Protein AF-A0A818JV68-F1 (afdb_monomer_lite)

Secondary structure (DSSP, 8-state):
-HHHHHHHHHHHHHH-S-EEHHHHHHHHTSSTTS---HHHHHHHHHHGGGTEEE-TT-SEEEE-HHHHHHHHHHHHHHHHHS--

pLDDT: mean 74.93, std 14.29, range [31.88, 90.38]

Radius of gyration: 14.05 Å; chains: 1; bounding box: 31×47×24 Å

Foldseek 3Di:
DVVLLVLLLVVLLVVQDKDFLVRSVCVQPVDVVRPDDPVNSVVSVVVCCVQWDDDVVGSITHGDPVVSVVVVVVVVVVVVVVPD

Structure (mmCIF, N/CA/C/O backbone):
data_AF-A0A818JV68-F1
#
_entry.id   AF-A0A818JV68-F1
#
loop_
_atom_site.group_PDB
_atom_site.id
_atom_site.type_symbol
_atom_site.label_atom_id
_atom_site.label_alt_id
_atom_site.label_comp_id
_atom_site.label_asym_id
_atom_site.label_entity_id
_atom_site.label_seq_id
_atom_site.pdbx_PDB_ins_code
_atom_site.Cartn_x
_atom_site.Cartn_y
_atom_site.Cartn_z
_atom_site.occupancy
_atom_site.B_iso_or_equiv
_atom_site.auth_seq_id
_atom_site.auth_comp_id
_atom_site.auth_asym_id
_atom_site.auth_atom_id
_atom_site.pdbx_PDB_model_num
ATOM 1 N N . HIS A 1 1 ? -2.729 -1.516 14.021 1.00 69.19 1 HIS A N 1
ATOM 2 C CA . HIS A 1 1 ? -2.262 -0.937 12.737 1.00 69.19 1 HIS A CA 1
ATOM 3 C C . HIS A 1 1 ? -1.377 -1.864 11.909 1.00 69.19 1 HIS A C 1
ATOM 5 O O . HIS A 1 1 ? -1.416 -1.751 10.694 1.00 69.19 1 HIS A O 1
ATOM 11 N N . ILE A 1 2 ? -0.596 -2.776 12.507 1.00 82.12 2 ILE A N 1
ATOM 12 C CA . ILE A 1 2 ? 0.325 -3.634 11.738 1.00 82.12 2 ILE A CA 1
ATOM 13 C C . ILE A 1 2 ? -0.384 -4.501 10.681 1.00 82.12 2 ILE A C 1
ATOM 15 O O . ILE A 1 2 ? 0.099 -4.592 9.558 1.00 82.12 2 ILE A O 1
ATOM 19 N N . GLU A 1 3 ? -1.572 -5.026 10.996 1.00 83.75 3 GLU A N 1
ATOM 20 C CA . GLU A 1 3 ? -2.407 -5.791 10.055 1.00 83.75 3 GLU A CA 1
ATOM 21 C C . GLU A 1 3 ? -2.852 -4.949 8.848 1.00 83.75 3 GLU A C 1
ATOM 23 O O . GLU A 1 3 ? -2.795 -5.415 7.714 1.00 83.75 3 GLU A O 1
ATOM 28 N N . VAL A 1 4 ? -3.195 -3.674 9.067 1.00 84.75 4 VAL A N 1
ATOM 29 C CA . VAL A 1 4 ? -3.545 -2.728 7.993 1.00 84.75 4 VAL A CA 1
ATOM 30 C C . VAL A 1 4 ? -2.338 -2.459 7.097 1.00 84.75 4 VAL A C 1
ATOM 32 O O . VAL A 1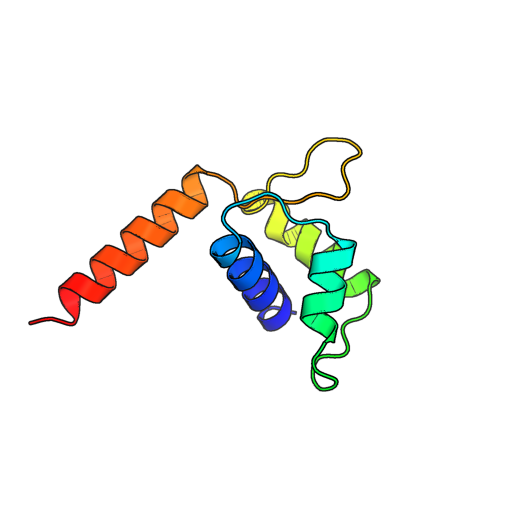 4 ? -2.453 -2.495 5.874 1.00 84.75 4 VAL A O 1
ATOM 35 N N . CYS A 1 5 ? -1.159 -2.242 7.687 1.00 85.44 5 CYS A N 1
ATOM 36 C CA . CYS A 1 5 ? 0.077 -2.089 6.921 1.00 85.44 5 CYS A CA 1
ATOM 37 C C . CYS A 1 5 ? 0.396 -3.342 6.090 1.00 85.44 5 CYS A C 1
ATOM 39 O O . CYS A 1 5 ? 0.804 -3.220 4.935 1.00 85.44 5 CYS A O 1
ATOM 41 N N . ARG A 1 6 ? 0.193 -4.541 6.657 1.00 85.50 6 ARG A N 1
ATOM 42 C CA . ARG A 1 6 ? 0.388 -5.807 5.940 1.00 85.50 6 ARG A CA 1
ATOM 43 C C . ARG A 1 6 ? -0.562 -5.909 4.747 1.00 85.50 6 ARG A C 1
ATOM 45 O O . ARG A 1 6 ? -0.094 -6.120 3.631 1.00 85.50 6 ARG A O 1
ATOM 52 N N . ALA A 1 7 ? -1.853 -5.663 4.959 1.00 85.94 7 ALA A N 1
ATOM 53 C CA . ALA A 1 7 ? -2.864 -5.704 3.905 1.00 85.94 7 ALA A CA 1
ATOM 54 C C . ALA A 1 7 ? -2.582 -4.688 2.781 1.00 85.94 7 ALA A C 1
ATOM 56 O O . ALA A 1 7 ? -2.658 -5.025 1.599 1.00 85.94 7 ALA A O 1
ATOM 57 N N . ILE A 1 8 ? -2.168 -3.461 3.129 1.00 86.31 8 ILE A N 1
ATOM 58 C CA . ILE A 1 8 ? -1.729 -2.452 2.151 1.00 86.31 8 ILE A CA 1
ATOM 59 C C . ILE A 1 8 ? -0.607 -3.008 1.266 1.00 86.31 8 ILE A C 1
ATOM 61 O O . ILE A 1 8 ? -0.677 -2.899 0.039 1.00 86.31 8 ILE A O 1
ATOM 65 N N . LEU A 1 9 ? 0.428 -3.603 1.866 1.00 84.44 9 LEU A N 1
ATOM 66 C CA . LEU A 1 9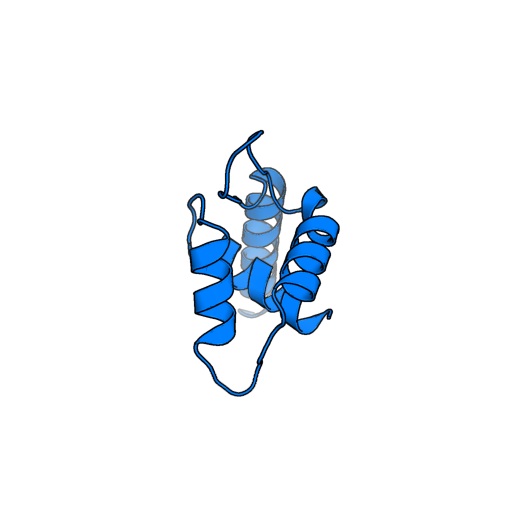 ? 1.564 -4.139 1.120 1.00 84.44 9 LEU A CA 1
ATOM 67 C C . LEU A 1 9 ? 1.155 -5.308 0.224 1.00 84.44 9 LEU A C 1
ATOM 69 O O . LEU A 1 9 ? 1.547 -5.328 -0.941 1.00 84.44 9 LEU A O 1
ATOM 73 N N . GLU A 1 10 ? 0.347 -6.242 0.723 1.00 83.06 10 GLU A N 1
ATOM 74 C CA . GLU A 1 10 ? -0.148 -7.391 -0.045 1.00 83.06 10 GLU A CA 1
ATOM 75 C C . GLU A 1 10 ? -0.899 -6.946 -1.310 1.00 83.06 10 GLU A C 1
ATOM 77 O O . GLU A 1 10 ? -0.570 -7.390 -2.416 1.00 83.06 10 GLU A O 1
ATOM 82 N N . ILE A 1 11 ? -1.826 -5.989 -1.184 1.00 81.56 11 ILE A N 1
ATOM 83 C CA . ILE A 1 11 ? -2.581 -5.441 -2.322 1.00 81.56 11 ILE A CA 1
ATOM 84 C C . ILE A 1 11 ? -1.648 -4.730 -3.315 1.00 81.56 11 ILE A C 1
ATOM 86 O O . ILE A 1 11 ? -1.737 -4.945 -4.531 1.00 81.56 11 ILE A O 1
ATOM 90 N N . CYS A 1 12 ? -0.723 -3.900 -2.822 1.00 80.12 12 CYS A N 1
ATOM 91 C CA . CYS A 1 12 ? 0.226 -3.165 -3.668 1.00 80.12 12 CYS A CA 1
ATOM 92 C C . CYS A 1 12 ? 1.216 -4.101 -4.399 1.00 80.12 12 CYS A C 1
ATOM 94 O O . CYS A 1 12 ? 1.646 -3.840 -5.532 1.00 80.12 12 CYS A O 1
ATOM 96 N N . LEU A 1 13 ? 1.596 -5.216 -3.772 1.00 77.19 13 LEU A N 1
ATOM 97 C CA . LEU A 1 13 ? 2.444 -6.238 -4.385 1.00 77.19 13 LEU A CA 1
ATOM 98 C C . LEU A 1 13 ? 1.698 -6.978 -5.495 1.00 77.19 13 LEU A C 1
ATOM 100 O O . LEU A 1 13 ? 2.242 -7.108 -6.602 1.00 77.19 13 LEU A O 1
ATOM 104 N N . ALA A 1 14 ? 0.456 -7.388 -5.219 1.00 77.62 14 ALA A N 1
ATOM 105 C CA . ALA A 1 14 ? -0.394 -8.143 -6.133 1.00 77.62 14 ALA A CA 1
ATOM 106 C C . ALA A 1 14 ? -0.738 -7.364 -7.412 1.00 77.62 14 ALA A C 1
ATOM 108 O O . ALA A 1 14 ? -0.685 -7.920 -8.507 1.00 77.62 14 ALA A O 1
ATOM 109 N N . THR A 1 15 ? -1.009 -6.061 -7.305 1.00 72.00 15 THR A N 1
ATOM 110 C CA . THR A 1 15 ? -1.436 -5.226 -8.444 1.00 72.00 15 THR A CA 1
ATOM 111 C C . THR A 1 15 ? -0.351 -4.976 -9.492 1.00 72.00 15 THR A C 1
ATOM 113 O O . THR A 1 15 ? -0.672 -4.621 -10.625 1.00 72.00 15 THR A O 1
ATOM 116 N N . ARG A 1 16 ? 0.935 -5.168 -9.159 1.00 68.88 16 ARG A N 1
ATOM 117 C CA . ARG A 1 16 ? 2.099 -4.981 -10.064 1.00 68.88 16 ARG A CA 1
ATOM 118 C C . ARG A 1 16 ? 2.203 -3.615 -10.768 1.00 68.88 16 ARG A C 1
ATOM 120 O O . ARG A 1 16 ? 3.111 -3.417 -11.571 1.00 68.88 16 ARG A O 1
ATOM 127 N N . ARG A 1 17 ? 1.316 -2.675 -10.455 1.00 74.56 17 ARG A N 1
ATOM 128 C CA . ARG A 1 17 ? 1.160 -1.351 -11.062 1.00 74.56 17 ARG A CA 1
ATOM 129 C C . ARG A 1 17 ? 0.937 -0.323 -9.960 1.00 74.56 17 ARG A C 1
ATOM 131 O O . ARG A 1 17 ? 0.768 -0.684 -8.797 1.00 74.56 17 ARG A O 1
ATOM 138 N N . SER A 1 18 ? 0.957 0.953 -10.326 1.00 81.25 18 SER A N 1
ATOM 139 C CA . SER A 1 18 ? 0.500 2.005 -9.427 1.00 81.25 18 SER A CA 1
ATOM 140 C C . SER A 1 18 ? -0.984 1.813 -9.103 1.00 81.25 18 SER A C 1
ATOM 142 O O . SER A 1 18 ? -1.789 1.504 -9.983 1.00 81.25 18 SER A O 1
ATOM 144 N N . ILE A 1 19 ? -1.345 2.001 -7.837 1.00 84.12 19 ILE A N 1
ATOM 145 C CA . ILE A 1 19 ? -2.721 1.943 -7.348 1.00 84.12 19 ILE A CA 1
ATOM 146 C C . ILE A 1 19 ? -3.120 3.295 -6.770 1.00 84.12 19 ILE A C 1
ATOM 148 O O . ILE A 1 19 ? -2.329 3.946 -6.090 1.00 84.12 19 ILE A O 1
ATOM 152 N N . ASN A 1 20 ? -4.348 3.724 -7.055 1.00 87.69 20 ASN A N 1
ATOM 153 C CA . ASN A 1 20 ? -4.914 4.926 -6.462 1.00 87.69 20 ASN A CA 1
ATOM 154 C C . ASN A 1 20 ? -5.232 4.686 -4.973 1.00 87.69 20 ASN A C 1
ATOM 156 O O . ASN A 1 20 ? -5.822 3.666 -4.630 1.00 87.69 20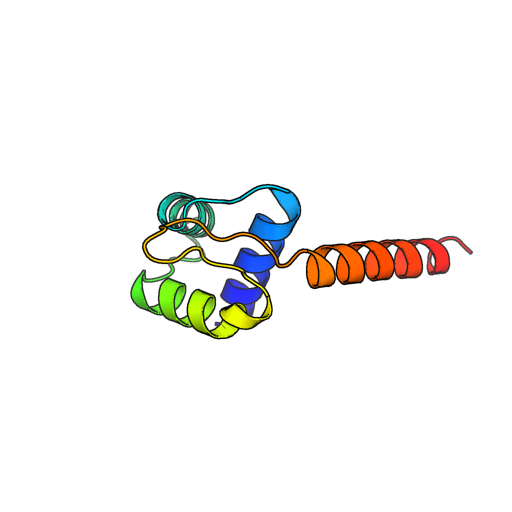 ASN A O 1
ATOM 160 N N . LEU A 1 21 ? -4.887 5.626 -4.097 1.00 87.12 21 LEU A N 1
ATOM 161 C CA . LEU A 1 21 ? -5.071 5.530 -2.651 1.00 87.12 21 LEU A CA 1
ATOM 162 C C . LEU A 1 21 ? -6.546 5.413 -2.247 1.00 87.12 21 LEU A C 1
ATOM 164 O O . LEU A 1 21 ? -6.846 4.662 -1.327 1.00 87.12 21 LEU A O 1
ATOM 168 N N . ASN A 1 22 ? -7.469 6.071 -2.958 1.00 88.50 22 ASN A N 1
ATOM 169 C CA . ASN A 1 22 ? -8.906 5.924 -2.700 1.00 88.50 22 ASN A CA 1
ATOM 170 C C . ASN A 1 22 ? -9.382 4.516 -3.068 1.00 88.50 22 ASN A C 1
ATOM 172 O O . ASN A 1 22 ? -10.167 3.917 -2.342 1.00 88.50 22 ASN A O 1
ATOM 176 N N . VAL A 1 23 ? -8.880 3.966 -4.179 1.00 87.50 23 VAL A N 1
ATOM 177 C CA . VAL A 1 23 ? -9.193 2.589 -4.590 1.00 87.50 23 VAL A CA 1
ATOM 178 C C . VAL A 1 23 ? -8.629 1.599 -3.578 1.00 87.50 23 VAL A C 1
ATOM 180 O O . VAL A 1 23 ? -9.350 0.719 -3.129 1.00 87.50 23 VAL A O 1
ATOM 183 N N . LEU A 1 24 ? -7.371 1.775 -3.170 1.00 88.31 24 LEU A N 1
ATOM 184 C CA . LEU A 1 24 ? -6.723 0.938 -2.164 1.00 88.31 24 LEU A CA 1
ATOM 185 C C . LEU A 1 24 ? -7.483 0.959 -0.830 1.00 88.31 24 LEU A C 1
ATOM 187 O O . LEU A 1 24 ? -7.737 -0.095 -0.258 1.00 88.31 24 LEU A O 1
ATOM 191 N N . TYR A 1 25 ? -7.885 2.138 -0.359 1.00 89.25 25 TYR A N 1
ATOM 192 C CA . TYR A 1 25 ? -8.691 2.285 0.851 1.00 89.25 25 TYR A CA 1
ATOM 193 C C . TYR A 1 25 ? -10.057 1.607 0.739 1.00 89.25 25 TYR A C 1
ATOM 195 O O . TYR A 1 25 ? -10.471 0.916 1.666 1.00 89.25 25 TYR A O 1
ATOM 203 N N . ASN A 1 26 ? -10.743 1.769 -0.394 1.00 88.38 26 ASN A N 1
ATOM 204 C CA . ASN A 1 26 ? -12.027 1.113 -0.627 1.00 88.38 26 ASN A CA 1
ATOM 205 C C . ASN A 1 26 ? -11.872 -0.413 -0.686 1.00 88.38 26 ASN A C 1
ATOM 207 O O . ASN A 1 26 ? -12.725 -1.124 -0.176 1.00 88.38 26 ASN A O 1
ATOM 211 N N . CYS A 1 27 ? -10.776 -0.926 -1.255 1.00 85.75 27 CYS A N 1
ATOM 212 C CA . CYS A 1 27 ? -10.475 -2.359 -1.249 1.00 85.75 27 CYS A CA 1
ATOM 213 C C . CYS A 1 27 ? -10.218 -2.897 0.163 1.00 85.75 27 CYS A C 1
ATOM 215 O O . CYS A 1 27 ? -10.627 -4.009 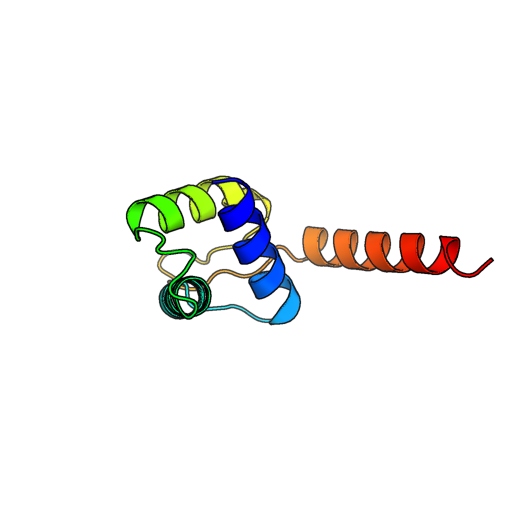0.468 1.00 85.75 27 CYS A O 1
ATOM 217 N N . LEU A 1 28 ? -9.557 -2.120 1.022 1.00 85.38 28 LEU A N 1
ATOM 218 C CA . LEU A 1 28 ? -9.312 -2.503 2.415 1.00 85.38 28 LEU A CA 1
ATOM 219 C C . LEU A 1 28 ? -10.579 -2.476 3.277 1.00 85.38 28 LEU A C 1
ATOM 221 O O . LEU A 1 28 ? -10.656 -3.201 4.260 1.00 85.38 28 LEU A O 1
ATOM 225 N N . ASN A 1 29 ? -11.551 -1.643 2.904 1.00 86.31 29 ASN A N 1
ATOM 226 C CA . ASN A 1 29 ? -12.838 -1.491 3.582 1.00 86.31 29 ASN A CA 1
ATOM 227 C C . ASN A 1 29 ? -13.989 -2.207 2.859 1.00 86.31 29 ASN A C 1
ATOM 229 O O . ASN A 1 29 ? -15.151 -1.924 3.139 1.00 86.31 29 ASN A O 1
ATOM 233 N N . ILE A 1 30 ? -13.684 -3.088 1.900 1.00 81.62 30 ILE A N 1
ATOM 234 C CA . ILE A 1 30 ? -14.707 -3.875 1.199 1.00 81.62 30 ILE A CA 1
ATOM 235 C C . ILE A 1 30 ? -15.320 -4.928 2.127 1.00 81.62 30 ILE A C 1
ATOM 237 O O . ILE A 1 30 ? -16.483 -5.280 1.958 1.00 81.62 30 ILE A O 1
ATOM 241 N N . ASP A 1 31 ? -14.527 -5.408 3.086 1.00 69.25 31 ASP A N 1
ATOM 242 C CA . ASP A 1 31 ? -14.953 -6.333 4.126 1.00 69.25 31 ASP A CA 1
ATOM 243 C C . ASP A 1 31 ? -15.312 -5.522 5.378 1.00 69.25 31 ASP A C 1
ATOM 245 O O . ASP A 1 31 ? -14.471 -4.793 5.918 1.00 69.25 31 ASP A O 1
ATOM 249 N N . GLU A 1 32 ? -16.565 -5.623 5.829 1.00 60.47 32 GLU A N 1
ATOM 250 C CA . GLU A 1 32 ? -17.104 -4.853 6.965 1.00 60.47 32 GLU A CA 1
ATOM 251 C C . GLU A 1 32 ? -16.366 -5.146 8.287 1.00 60.47 32 GLU A C 1
ATOM 253 O O . GLU A 1 32 ? -16.486 -4.401 9.253 1.00 60.47 32 GLU A O 1
ATOM 258 N N . GLU A 1 33 ? -15.539 -6.190 8.353 1.00 65.19 33 GLU A N 1
ATOM 259 C CA . GLU A 1 33 ? -14.798 -6.534 9.570 1.00 65.19 33 GLU A CA 1
ATOM 260 C C . GLU A 1 33 ? -13.597 -5.619 9.861 1.00 65.19 33 GLU A C 1
ATOM 262 O O . GLU A 1 33 ? -13.189 -5.510 11.019 1.00 65.19 33 GLU A O 1
ATOM 267 N N . LEU A 1 34 ? -13.015 -4.944 8.856 1.00 66.50 34 LEU A N 1
ATOM 268 C CA . LEU A 1 34 ? -11.778 -4.174 9.063 1.00 66.50 34 LEU A CA 1
ATOM 269 C C . LEU A 1 34 ? -11.986 -2.685 9.375 1.00 66.50 34 LEU A C 1
ATOM 271 O O . LEU A 1 34 ? -11.020 -2.070 9.829 1.00 66.50 34 LEU A O 1
ATOM 275 N N . HIS A 1 35 ? -13.185 -2.126 9.126 1.00 75.88 35 HIS A N 1
ATOM 276 C CA . HIS A 1 35 ? -13.560 -0.698 9.220 1.00 75.88 35 HIS A CA 1
ATOM 277 C C . HIS A 1 35 ? -12.410 0.249 9.624 1.00 75.88 35 HIS A C 1
ATOM 279 O O . HIS A 1 35 ? -12.240 0.635 10.782 1.00 75.88 35 HIS A O 1
ATOM 285 N N . ILE A 1 36 ? -11.597 0.624 8.639 1.00 87.25 36 ILE A N 1
ATOM 286 C CA . ILE A 1 36 ? -10.402 1.444 8.813 1.00 87.25 36 ILE A CA 1
ATOM 287 C C . ILE A 1 36 ? -10.773 2.894 8.552 1.00 87.25 36 ILE A C 1
ATOM 289 O O . ILE A 1 36 ? -11.166 3.245 7.441 1.00 87.25 36 ILE A O 1
ATOM 293 N N . GLU A 1 37 ? -10.563 3.764 9.535 1.00 90.38 37 GLU A N 1
ATOM 294 C CA . GLU A 1 37 ? -10.686 5.202 9.314 1.00 90.38 37 GLU A CA 1
ATOM 295 C C . GLU A 1 37 ? -9.650 5.715 8.302 1.00 90.38 37 GLU A C 1
ATOM 297 O O . GLU A 1 37 ? -8.480 5.316 8.303 1.00 90.38 37 GLU A O 1
ATOM 302 N N . TRP A 1 38 ? -10.054 6.684 7.477 1.00 88.38 38 TRP A N 1
ATOM 303 C CA . TRP A 1 38 ? -9.177 7.312 6.485 1.00 88.38 38 TRP A CA 1
ATOM 304 C C . TRP A 1 38 ? -7.893 7.903 7.097 1.00 88.38 38 TRP A C 1
ATOM 306 O O . TRP A 1 38 ? -6.812 7.800 6.518 1.00 88.38 38 TRP A O 1
ATOM 316 N N . SER A 1 39 ? -7.988 8.476 8.299 1.00 89.19 39 SER A N 1
ATOM 317 C CA . SER A 1 39 ? -6.855 9.008 9.070 1.00 89.19 39 SER A CA 1
ATOM 318 C C . SER A 1 39 ? -5.801 7.929 9.358 1.00 89.19 39 SER A C 1
ATOM 320 O O . SER A 1 39 ? -4.610 8.128 9.110 1.00 89.19 39 SER A O 1
ATOM 322 N N . ILE A 1 40 ? -6.247 6.761 9.821 1.00 89.62 40 ILE A N 1
ATOM 323 C CA . ILE A 1 40 ? -5.409 5.604 10.132 1.00 89.62 40 ILE A CA 1
ATOM 324 C C . ILE A 1 40 ? -4.790 5.026 8.864 1.00 89.62 40 ILE A C 1
ATOM 326 O O . ILE A 1 40 ? -3.605 4.687 8.856 1.00 89.62 40 ILE A O 1
ATOM 330 N N . PHE A 1 41 ? -5.556 4.955 7.776 1.00 89.88 41 PHE A N 1
ATOM 331 C CA . PHE A 1 41 ? -5.040 4.545 6.474 1.00 89.88 41 PHE A CA 1
ATOM 332 C C . PHE A 1 41 ? -3.883 5.446 6.019 1.00 89.88 41 PHE A C 1
ATOM 334 O O . PHE A 1 41 ? -2.810 4.942 5.686 1.00 89.88 41 PHE A O 1
ATOM 341 N N . LEU A 1 42 ? -4.046 6.771 6.086 1.00 88.44 42 LEU A N 1
ATOM 342 C CA . LEU A 1 42 ? -2.985 7.714 5.722 1.00 88.44 42 LEU A CA 1
ATOM 343 C C . LEU A 1 42 ? -1.748 7.593 6.622 1.00 88.44 42 LEU A C 1
ATOM 345 O O . LEU A 1 42 ? -0.623 7.655 6.124 1.00 88.44 42 LEU A O 1
ATOM 349 N N . GLN A 1 43 ? -1.927 7.367 7.927 1.00 89.56 43 GLN A N 1
ATOM 350 C CA . GLN A 1 43 ? -0.809 7.097 8.840 1.00 89.56 43 GLN A CA 1
ATOM 351 C C . GLN A 1 43 ? -0.051 5.821 8.447 1.00 89.56 43 GLN A C 1
ATOM 353 O O . GLN A 1 43 ? 1.180 5.818 8.417 1.00 89.56 43 GLN A O 1
ATOM 358 N N . CYS A 1 44 ? -0.768 4.751 8.094 1.00 88.94 44 CYS A N 1
ATOM 359 C CA . CYS A 1 44 ? -0.159 3.502 7.635 1.00 88.94 44 CYS A CA 1
ATOM 360 C C . CYS A 1 44 ? 0.604 3.702 6.320 1.00 88.94 44 CYS A C 1
ATOM 362 O O . CYS A 1 44 ? 1.736 3.246 6.187 1.00 88.94 44 CYS A O 1
ATOM 364 N N . ILE A 1 45 ? 0.029 4.444 5.372 1.00 87.25 45 ILE A N 1
ATOM 365 C CA . ILE A 1 45 ? 0.688 4.805 4.114 1.00 87.25 45 ILE A CA 1
ATOM 366 C C . ILE A 1 45 ? 1.973 5.609 4.364 1.00 87.25 45 ILE A C 1
ATOM 368 O O . ILE A 1 45 ? 2.993 5.333 3.735 1.00 87.25 45 ILE A O 1
ATOM 372 N N . SER A 1 46 ? 1.951 6.556 5.306 1.00 85.69 46 SER A N 1
ATOM 373 C CA . SER A 1 46 ? 3.130 7.337 5.700 1.00 85.69 46 SER A CA 1
ATOM 374 C C . SER A 1 46 ? 4.229 6.455 6.305 1.00 85.69 46 SER A C 1
ATOM 376 O O . SER A 1 46 ? 5.388 6.536 5.891 1.00 85.69 46 SER A O 1
ATOM 378 N N . HIS A 1 47 ? 3.875 5.531 7.205 1.00 86.25 47 HIS A N 1
ATOM 379 C CA . HIS A 1 47 ? 4.822 4.547 7.744 1.00 86.25 47 HIS A CA 1
ATOM 380 C C . HIS A 1 47 ? 5.413 3.637 6.664 1.00 86.25 47 HIS A C 1
ATOM 382 O O . HIS A 1 47 ? 6.571 3.232 6.750 1.00 86.25 47 HIS A O 1
ATOM 388 N N . LEU A 1 48 ? 4.633 3.334 5.630 1.00 84.25 48 LEU A N 1
ATOM 389 C CA . LEU A 1 48 ? 5.060 2.506 4.513 1.00 84.25 48 LEU A CA 1
ATOM 390 C C . LEU A 1 48 ? 5.786 3.285 3.411 1.00 84.25 48 LEU A C 1
ATOM 392 O O . LEU A 1 48 ? 6.128 2.688 2.397 1.00 84.25 48 LEU A O 1
ATOM 396 N N . SER A 1 49 ? 6.072 4.576 3.585 1.00 82.00 49 SER A N 1
ATOM 397 C CA . SER A 1 49 ? 6.754 5.411 2.579 1.00 82.00 49 SER A CA 1
ATOM 398 C C . SER A 1 49 ? 8.130 4.883 2.148 1.00 82.00 49 SER A C 1
ATOM 400 O O . SER A 1 49 ? 8.547 5.106 1.017 1.00 82.00 49 SER A O 1
ATOM 402 N N . VAL A 1 50 ? 8.819 4.113 2.996 1.00 79.25 50 VAL A N 1
ATOM 403 C CA . VAL A 1 50 ? 10.067 3.416 2.622 1.00 79.25 50 VAL A CA 1
ATOM 404 C C . VAL A 1 50 ? 9.805 2.289 1.610 1.00 79.25 50 VAL A C 1
ATOM 406 O O . VAL A 1 50 ? 10.657 1.975 0.780 1.00 79.25 50 VAL A O 1
ATOM 409 N N . PHE A 1 51 ? 8.613 1.692 1.656 1.00 79.19 51 PHE A N 1
ATOM 410 C CA . PHE A 1 51 ? 8.171 0.597 0.791 1.00 79.19 51 PHE A CA 1
ATOM 411 C C . PHE A 1 51 ? 7.366 1.069 -0.421 1.00 79.19 51 PHE A C 1
ATOM 413 O O . PHE A 1 51 ? 7.306 0.362 -1.429 1.00 79.19 51 PHE A O 1
ATOM 420 N N . LEU A 1 52 ? 6.757 2.251 -0.335 1.00 80.88 52 LEU A N 1
ATOM 421 C CA . LEU A 1 52 ? 5.858 2.813 -1.330 1.00 80.88 52 LEU A CA 1
ATOM 422 C C . LEU A 1 52 ? 6.455 4.081 -1.937 1.00 80.88 52 LEU A C 1
ATOM 424 O O . LEU A 1 52 ? 6.712 5.062 -1.250 1.00 80.88 52 LEU A O 1
ATOM 428 N N . THR A 1 53 ? 6.591 4.107 -3.255 1.00 78.75 53 THR A N 1
ATOM 429 C CA . THR A 1 53 ? 6.857 5.334 -3.998 1.00 78.75 53 THR A CA 1
ATOM 430 C C . THR A 1 53 ? 5.539 6.050 -4.270 1.00 78.75 53 THR A C 1
ATOM 432 O O . THR A 1 53 ? 4.631 5.486 -4.884 1.00 78.75 53 THR A O 1
ATOM 435 N N . GLN A 1 54 ? 5.450 7.305 -3.837 1.00 75.25 54 GLN A N 1
ATOM 436 C CA . GLN A 1 54 ? 4.388 8.230 -4.226 1.00 75.25 54 GLN A CA 1
ATOM 437 C C .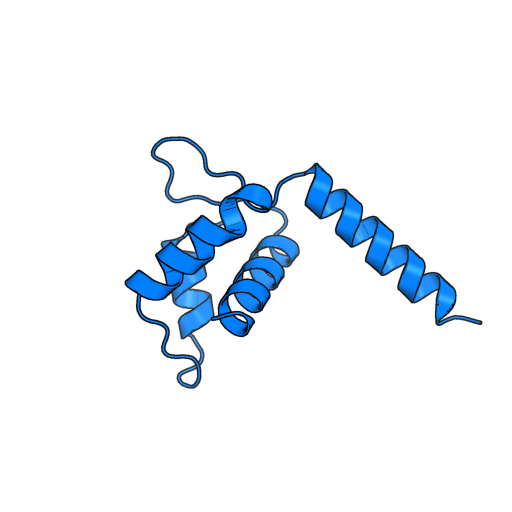 GLN A 1 54 ? 4.967 9.290 -5.156 1.00 75.25 54 GLN A C 1
ATOM 439 O O . GLN A 1 54 ? 6.040 9.833 -4.895 1.00 75.25 54 GLN A O 1
ATOM 444 N N . TYR A 1 55 ? 4.260 9.592 -6.243 1.00 67.69 55 TYR A N 1
ATOM 445 C CA . TYR A 1 55 ? 4.623 10.739 -7.072 1.00 67.69 55 TYR A CA 1
ATOM 446 C C . TYR A 1 55 ? 4.139 12.032 -6.393 1.00 67.69 55 TYR A C 1
ATOM 448 O O . TYR A 1 55 ? 3.051 12.031 -5.812 1.00 67.69 55 TYR A O 1
ATOM 456 N N . PRO A 1 56 ? 4.893 13.143 -6.473 1.00 57.44 56 PRO A N 1
ATOM 457 C CA . PRO A 1 56 ? 4.452 14.427 -5.934 1.00 57.44 56 PRO A CA 1
ATOM 458 C C . PRO A 1 56 ? 3.072 14.803 -6.488 1.00 57.44 56 PRO A C 1
ATOM 460 O O . PRO A 1 56 ? 2.850 14.712 -7.694 1.00 57.44 56 PRO A O 1
ATOM 463 N N . ASN A 1 57 ? 2.147 15.206 -5.611 1.00 63.59 57 ASN A N 1
ATOM 464 C CA . ASN A 1 57 ? 0.750 15.542 -5.938 1.00 63.59 57 ASN A CA 1
ATOM 465 C C . ASN A 1 57 ? -0.080 14.399 -6.549 1.00 63.59 57 ASN A C 1
ATOM 467 O O . ASN A 1 57 ? -1.154 14.638 -7.101 1.00 63.59 57 ASN A O 1
ATOM 471 N N . SER A 1 58 ? 0.394 13.159 -6.459 1.00 69.62 58 SER A N 1
ATOM 472 C CA . SER A 1 58 ? -0.319 12.001 -6.975 1.00 69.62 58 SER A CA 1
ATOM 473 C C . SER A 1 58 ? -1.048 11.275 -5.861 1.00 69.62 58 SER A C 1
ATOM 475 O O . SER A 1 58 ? -0.497 10.996 -4.802 1.00 69.62 58 SER A O 1
ATOM 477 N N . THR A 1 59 ? -2.285 10.884 -6.141 1.00 77.50 59 THR A N 1
ATOM 478 C CA . THR A 1 59 ? -3.044 9.949 -5.307 1.00 77.50 59 THR A CA 1
ATOM 479 C C . THR A 1 59 ? -2.668 8.501 -5.604 1.00 77.50 59 THR A C 1
ATOM 481 O O . THR A 1 59 ? -3.433 7.607 -5.274 1.00 77.50 59 THR A O 1
ATOM 484 N N . TYR A 1 60 ? -1.524 8.243 -6.247 1.00 76.81 60 TYR A N 1
ATOM 485 C CA . TYR A 1 60 ? -1.076 6.901 -6.597 1.00 76.81 60 TYR A CA 1
ATOM 486 C C . TYR A 1 60 ? 0.147 6.476 -5.787 1.00 76.81 60 TYR A C 1
ATOM 488 O O . TYR A 1 60 ? 1.124 7.218 -5.674 1.00 76.81 60 TYR A O 1
ATOM 496 N N . ALA A 1 61 ? 0.107 5.238 -5.303 1.00 76.75 61 ALA A N 1
ATOM 497 C CA . ALA A 1 61 ? 1.224 4.554 -4.673 1.00 76.75 61 ALA A CA 1
ATOM 498 C C . ALA A 1 61 ? 1.667 3.360 -5.527 1.00 76.75 61 ALA A C 1
ATOM 500 O O . ALA A 1 61 ? 0.849 2.675 -6.143 1.00 76.75 61 ALA A O 1
ATOM 501 N N . ILE A 1 62 ? 2.968 3.090 -5.561 1.00 78.25 62 ILE A N 1
ATOM 502 C CA . ILE A 1 62 ? 3.537 1.869 -6.139 1.00 78.25 62 ILE A CA 1
ATOM 503 C C . ILE A 1 62 ? 4.564 1.289 -5.172 1.00 78.25 62 ILE A C 1
ATOM 505 O O . ILE A 1 62 ? 5.304 2.036 -4.543 1.00 78.25 62 ILE A O 1
ATOM 509 N N . VAL A 1 63 ? 4.644 -0.037 -5.051 1.00 77.75 63 VAL A N 1
ATOM 510 C CA . VAL A 1 63 ? 5.740 -0.660 -4.290 1.00 77.75 63 VAL A CA 1
ATOM 511 C C . VAL A 1 63 ? 7.067 -0.334 -4.960 1.00 77.75 63 VAL A C 1
ATOM 513 O O . VAL A 1 63 ? 7.219 -0.552 -6.167 1.00 77.75 63 VAL A O 1
ATOM 516 N N . HIS A 1 64 ? 8.029 0.135 -4.171 1.00 75.81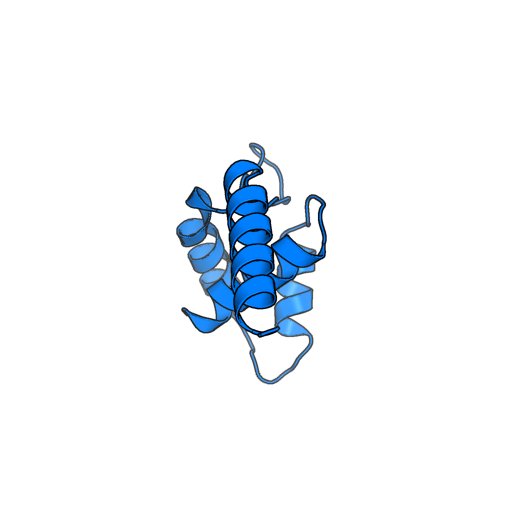 64 HIS A N 1
ATOM 517 C CA . HIS A 1 64 ? 9.372 0.433 -4.637 1.00 75.81 64 HIS A CA 1
ATOM 518 C C . HIS A 1 64 ? 9.973 -0.785 -5.359 1.00 75.81 64 HIS A C 1
ATOM 520 O O . HIS A 1 64 ? 9.909 -1.918 -4.869 1.00 75.81 64 HIS A O 1
ATOM 526 N N . GLY A 1 65 ? 10.571 -0.566 -6.533 1.00 69.75 65 GLY A N 1
ATOM 527 C CA . GLY A 1 65 ? 11.034 -1.652 -7.406 1.00 69.75 65 GLY A CA 1
ATOM 528 C C . GLY A 1 65 ? 12.052 -2.588 -6.741 1.00 69.75 65 GLY A C 1
ATOM 529 O O . GLY A 1 65 ? 11.964 -3.804 -6.899 1.00 69.75 65 GLY A O 1
ATOM 530 N N . SER A 1 66 ? 12.969 -2.046 -5.932 1.00 70.81 66 SER A N 1
ATOM 531 C CA . SER A 1 66 ? 13.955 -2.854 -5.193 1.00 70.81 66 SER A CA 1
ATOM 532 C C . SER A 1 66 ? 13.314 -3.759 -4.137 1.00 70.81 66 SER A C 1
ATOM 534 O O . SER A 1 66 ? 13.743 -4.896 -3.967 1.00 70.81 66 SER A O 1
ATOM 536 N N . ILE A 1 67 ? 12.253 -3.296 -3.477 1.00 72.38 67 ILE A N 1
ATOM 537 C CA . ILE A 1 67 ? 11.532 -4.047 -2.442 1.00 72.38 67 ILE A CA 1
ATOM 538 C C . ILE A 1 67 ? 10.666 -5.123 -3.079 1.00 72.38 67 ILE A C 1
ATOM 540 O O . ILE A 1 67 ? 10.644 -6.257 -2.608 1.00 72.38 67 ILE A O 1
ATOM 544 N N . ARG A 1 68 ? 10.018 -4.802 -4.203 1.00 67.88 68 ARG A N 1
ATOM 545 C CA . ARG A 1 68 ? 9.314 -5.790 -5.023 1.00 67.88 68 ARG A CA 1
ATOM 546 C C . ARG A 1 68 ? 10.258 -6.923 -5.439 1.00 67.88 68 ARG A C 1
ATOM 548 O O . ARG A 1 68 ? 9.918 -8.087 -5.258 1.00 67.88 68 ARG A O 1
ATOM 555 N N . ASN A 1 69 ? 11.441 -6.593 -5.956 1.00 70.19 69 ASN A N 1
ATOM 556 C CA . ASN A 1 69 ? 12.427 -7.592 -6.376 1.00 70.19 69 ASN A CA 1
ATOM 557 C C . ASN A 1 69 ? 12.974 -8.403 -5.196 1.00 70.19 69 ASN A C 1
ATOM 559 O O . ASN A 1 69 ? 13.133 -9.618 -5.318 1.00 70.19 69 ASN A O 1
ATOM 563 N N . TRP A 1 70 ? 13.214 -7.760 -4.050 1.00 71.38 70 TRP A N 1
ATOM 564 C CA . TRP A 1 70 ? 13.629 -8.441 -2.825 1.00 71.38 70 TRP A CA 1
ATOM 565 C C . TRP A 1 70 ? 12.565 -9.436 -2.341 1.00 71.38 70 TRP A C 1
ATOM 567 O O . TRP A 1 70 ? 12.891 -10.596 -2.113 1.00 71.38 70 TRP A O 1
ATOM 577 N N . LEU A 1 71 ? 11.287 -9.043 -2.294 1.00 65.94 71 LEU A N 1
ATOM 578 C CA . LEU A 1 71 ? 10.182 -9.918 -1.881 1.00 65.94 71 LEU A CA 1
ATOM 579 C C . LEU A 1 71 ? 9.948 -11.088 -2.840 1.00 65.94 71 LEU A C 1
ATOM 581 O O . LEU A 1 71 ? 9.707 -12.200 -2.382 1.00 65.94 71 LEU A O 1
ATOM 585 N N . ILE A 1 72 ? 10.047 -10.862 -4.154 1.00 68.19 72 ILE A N 1
ATOM 586 C CA . ILE A 1 72 ? 9.961 -11.935 -5.159 1.00 68.19 72 ILE A CA 1
ATOM 587 C C . ILE A 1 72 ? 11.124 -12.919 -4.992 1.00 68.19 72 ILE A C 1
ATOM 589 O O . ILE A 1 72 ? 10.941 -14.129 -5.079 1.00 68.19 72 ILE A O 1
ATOM 593 N N . THR A 1 73 ? 12.332 -12.411 -4.748 1.00 68.62 73 THR A N 1
ATOM 594 C CA . THR A 1 73 ? 13.509 -13.260 -4.526 1.00 68.62 73 THR A CA 1
ATOM 595 C C . THR A 1 73 ? 13.359 -14.063 -3.236 1.00 68.62 73 THR A C 1
ATOM 597 O O . THR A 1 73 ? 13.595 -15.267 -3.239 1.00 68.62 73 THR A O 1
ATOM 600 N N . TYR A 1 74 ? 12.901 -13.420 -2.162 1.00 65.38 74 TYR A N 1
ATOM 601 C CA . TYR A 1 74 ? 12.656 -14.049 -0.869 1.00 65.38 74 TYR A CA 1
ATOM 602 C C . TYR A 1 74 ? 11.579 -15.138 -0.949 1.00 65.38 74 TYR A C 1
ATOM 604 O O . TYR A 1 74 ? 11.802 -16.253 -0.479 1.00 65.38 74 TYR A O 1
ATOM 612 N N . SER A 1 75 ? 10.436 -14.864 -1.591 1.00 60.50 75 SER A N 1
ATOM 613 C CA . SER A 1 75 ? 9.377 -15.863 -1.758 1.00 60.50 75 SER A CA 1
ATOM 614 C C . SER A 1 75 ? 9.863 -17.050 -2.588 1.00 60.50 75 SER A C 1
ATOM 616 O O . SER A 1 75 ? 9.696 -18.193 -2.170 1.00 60.50 75 SER A O 1
ATOM 618 N N . ASN A 1 76 ? 10.554 -16.806 -3.704 1.00 59.47 76 ASN A N 1
ATOM 619 C CA . ASN A 1 76 ? 11.111 -17.868 -4.543 1.00 59.47 76 ASN A CA 1
ATOM 620 C C . ASN A 1 76 ? 12.167 -18.713 -3.806 1.00 59.47 76 ASN A C 1
ATOM 622 O O . ASN A 1 76 ? 12.207 -19.928 -3.987 1.00 59.47 76 ASN A O 1
ATOM 626 N N . GLN A 1 77 ? 12.994 -18.103 -2.950 1.00 58.34 77 GLN A N 1
ATOM 627 C CA . GLN A 1 77 ? 13.973 -18.820 -2.124 1.00 58.34 77 GLN A CA 1
ATOM 628 C C . GLN A 1 77 ? 13.307 -19.669 -1.030 1.00 58.34 77 GLN A C 1
ATOM 630 O O . GLN A 1 77 ? 13.733 -20.797 -0.790 1.00 58.34 77 GLN A O 1
ATOM 635 N N . HIS A 1 78 ? 12.232 -19.181 -0.407 1.00 46.56 78 HIS A N 1
ATOM 636 C CA . HIS A 1 78 ? 11.489 -19.946 0.598 1.00 46.56 78 HIS A CA 1
ATOM 637 C C . HIS A 1 78 ? 10.625 -21.068 0.000 1.00 46.56 78 HIS A C 1
ATOM 639 O O . HIS A 1 78 ? 10.527 -22.134 0.606 1.00 46.56 78 HIS A O 1
ATOM 645 N N . PHE A 1 79 ? 10.064 -20.898 -1.203 1.00 40.88 79 PHE A N 1
ATOM 646 C CA . PHE A 1 79 ? 9.404 -21.997 -1.920 1.00 40.88 79 PHE A CA 1
ATOM 647 C C . PHE A 1 79 ? 10.404 -23.059 -2.402 1.00 40.88 79 PHE A C 1
ATOM 649 O O . PHE A 1 79 ? 10.100 -24.246 -2.331 1.00 40.88 79 PHE A O 1
ATOM 656 N N . ALA A 1 80 ? 11.617 -22.669 -2.809 1.00 39.34 80 ALA A N 1
ATOM 657 C CA . ALA A 1 80 ? 12.666 -23.618 -3.191 1.00 39.34 80 ALA A CA 1
ATOM 658 C C . ALA A 1 80 ? 13.205 -24.452 -2.008 1.00 39.34 80 ALA A C 1
ATOM 660 O O . ALA A 1 80 ? 13.672 -25.568 -2.216 1.00 39.34 80 ALA A O 1
ATOM 661 N N . CYS A 1 81 ? 13.118 -23.949 -0.771 1.00 35.44 81 CYS A N 1
ATOM 662 C CA . CYS A 1 81 ? 13.487 -24.703 0.435 1.00 35.44 81 CYS A CA 1
ATOM 663 C C . CYS A 1 81 ? 12.376 -25.623 0.971 1.00 35.44 81 CYS A C 1
ATOM 665 O O . CYS A 1 81 ? 12.686 -26.534 1.729 1.00 35.44 81 CYS A O 1
ATOM 667 N N . ASN A 1 82 ? 11.115 -25.420 0.573 1.00 31.88 82 ASN A N 1
ATOM 668 C CA . ASN A 1 82 ? 9.976 -26.253 0.990 1.00 31.88 82 ASN A CA 1
ATOM 669 C C . ASN A 1 82 ? 9.605 -27.343 -0.033 1.00 31.88 82 ASN A C 1
ATOM 671 O O . ASN A 1 82 ? 8.628 -28.064 0.157 1.00 31.88 82 ASN A O 1
ATOM 675 N N . ILE A 1 83 ? 10.388 -27.472 -1.109 1.00 35.34 83 ILE A N 1
ATOM 676 C CA . ILE A 1 83 ? 10.371 -28.613 -2.030 1.00 35.34 83 ILE A CA 1
ATOM 677 C C . ILE A 1 83 ? 11.719 -29.330 -1.886 1.00 35.34 83 ILE A C 1
ATOM 679 O O . ILE A 1 83 ? 12.576 -29.273 -2.768 1.00 35.34 83 ILE A O 1
ATOM 683 N N . LYS A 1 84 ? 11.935 -29.956 -0.731 1.00 33.75 84 LYS A N 1
ATOM 684 C CA . LYS A 1 84 ? 12.919 -31.023 -0.537 1.00 33.75 84 LYS A CA 1
ATOM 685 C C . LYS A 1 84 ? 12.334 -32.080 0.379 1.00 33.75 84 LYS A C 1
ATOM 687 O O . LYS A 1 84 ? 11.740 -31.684 1.403 1.00 33.75 84 LYS A O 1
#

Sequence (84 aa):
HIEVCRAILEICLATRRSINLNVLYNCLNIDEELHIEWSIFLQCISHLSVFLTQYPNSTYAIVHGSIRNWLITYSNQHFACNIK